Protein AF-A0A932MDH6-F1 (afdb_monomer_lite)

Structure (mmCIF, N/CA/C/O backbone):
data_AF-A0A932MDH6-F1
#
_entry.id   AF-A0A932MDH6-F1
#
loop_
_atom_site.group_PDB
_atom_site.id
_atom_site.type_symbol
_atom_site.label_atom_id
_atom_site.label_alt_id
_atom_site.label_comp_id
_atom_site.label_asym_id
_atom_site.label_entity_id
_atom_site.label_seq_id
_atom_site.pdbx_PDB_ins_code
_atom_site.Cartn_x
_atom_site.Cartn_y
_atom_site.Cartn_z
_atom_site.occupancy
_atom_site.B_iso_or_equiv
_atom_site.auth_seq_id
_atom_site.auth_comp_id
_atom_site.auth_asym_id
_atom_site.auth_atom_id
_atom_site.pdbx_PDB_model_num
ATOM 1 N N . LEU A 1 1 ? -1.569 -13.046 14.277 1.00 78.69 1 LEU A N 1
ATOM 2 C CA . LEU A 1 1 ? -2.308 -11.783 14.501 1.00 78.69 1 LEU A CA 1
ATOM 3 C C . LEU A 1 1 ? -3.794 -11.906 14.143 1.00 78.69 1 LEU A C 1
ATOM 5 O O . LEU A 1 1 ? -4.591 -11.739 15.048 1.00 78.69 1 LEU A O 1
ATOM 9 N N . ALA A 1 2 ? -4.183 -12.322 12.927 1.00 90.88 2 ALA A N 1
ATOM 10 C CA . ALA A 1 2 ? -5.606 -12.482 12.546 1.00 90.88 2 ALA A CA 1
ATOM 11 C C . ALA A 1 2 ? -6.438 -13.436 13.438 1.00 90.88 2 ALA A C 1
ATOM 13 O O . ALA A 1 2 ? -7.659 -13.398 13.425 1.00 90.88 2 ALA A O 1
ATOM 14 N N . ARG A 1 3 ? -5.778 -14.314 14.206 1.00 95.06 3 ARG A N 1
ATOM 15 C CA . ARG A 1 3 ? -6.412 -15.223 15.179 1.00 95.06 3 ARG A CA 1
ATOM 16 C C . ARG A 1 3 ? -6.636 -14.613 16.571 1.00 95.06 3 ARG A C 1
ATOM 18 O O . ARG A 1 3 ? -7.226 -15.272 17.413 1.00 95.06 3 ARG A O 1
ATOM 25 N N . ILE A 1 4 ? -6.099 -13.421 16.831 1.00 96.88 4 ILE A N 1
ATOM 26 C CA . ILE A 1 4 ? -6.096 -12.779 18.158 1.00 96.88 4 ILE A CA 1
ATOM 27 C C . ILE A 1 4 ? -7.109 -11.627 18.202 1.00 96.88 4 ILE A C 1
ATOM 29 O O . ILE A 1 4 ? -7.743 -11.408 19.226 1.00 96.88 4 ILE A O 1
ATOM 33 N N . CYS A 1 5 ? -7.290 -10.913 17.091 1.00 95.38 5 CYS A N 1
ATOM 34 C CA . CYS A 1 5 ? -8.257 -9.829 16.951 1.00 95.38 5 CYS A CA 1
ATOM 35 C C . CYS A 1 5 ? -8.751 -9.728 15.501 1.00 95.38 5 CYS A C 1
ATOM 37 O O . CYS A 1 5 ? -8.179 -10.347 14.598 1.00 95.38 5 CYS A O 1
ATOM 39 N N . ALA A 1 6 ? -9.804 -8.934 15.283 1.00 93.69 6 ALA A N 1
ATOM 40 C CA . ALA A 1 6 ? -10.276 -8.608 13.942 1.00 93.69 6 ALA A CA 1
ATOM 41 C C . ALA A 1 6 ? -9.158 -7.939 13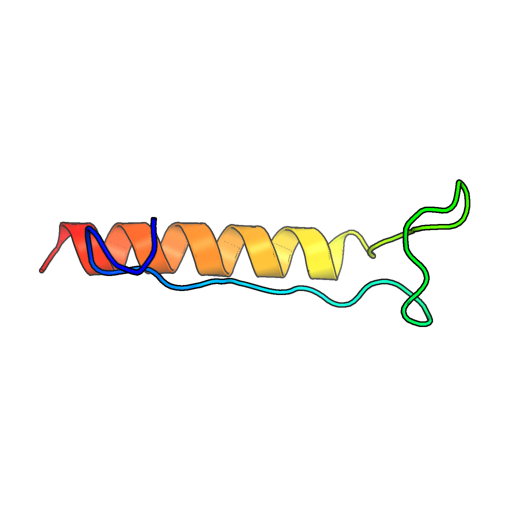.124 1.00 93.69 6 ALA A C 1
ATOM 43 O O . ALA A 1 6 ? -8.508 -7.001 13.584 1.00 93.69 6 ALA A O 1
ATOM 44 N N . MET A 1 7 ? -8.931 -8.435 11.907 1.00 95.88 7 MET A N 1
ATOM 45 C CA . MET A 1 7 ? -7.878 -7.963 11.008 1.00 95.88 7 MET A CA 1
ATOM 46 C C . MET A 1 7 ? -8.380 -7.957 9.564 1.00 95.88 7 MET A C 1
ATOM 48 O O . MET A 1 7 ? -9.034 -8.903 9.129 1.00 95.88 7 MET A O 1
ATOM 52 N N . GLY A 1 8 ? -7.985 -6.931 8.808 1.00 95.25 8 GLY A N 1
ATOM 53 C CA . GLY A 1 8 ? -8.060 -6.897 7.349 1.00 95.25 8 GLY A CA 1
ATOM 54 C C . GLY A 1 8 ? -6.719 -6.507 6.722 1.00 95.25 8 GLY A C 1
ATOM 55 O O . GLY A 1 8 ? -5.801 -6.070 7.416 1.00 95.25 8 GLY A O 1
ATOM 56 N N . MET A 1 9 ? -6.613 -6.666 5.404 1.00 97.94 9 MET A N 1
ATOM 57 C CA . MET A 1 9 ? -5.461 -6.229 4.609 1.00 97.94 9 MET A CA 1
ATOM 58 C C . MET A 1 9 ? -5.928 -5.314 3.477 1.00 97.94 9 MET A C 1
ATOM 60 O O . MET A 1 9 ? -7.045 -5.455 2.982 1.00 97.94 9 MET A O 1
ATOM 64 N N . ILE A 1 10 ? -5.051 -4.406 3.050 1.00 98.19 10 ILE A N 1
ATOM 65 C CA . ILE A 1 10 ? -5.249 -3.536 1.889 1.00 98.19 10 ILE A CA 1
ATOM 66 C C . ILE A 1 10 ? -4.077 -3.785 0.949 1.00 98.19 10 ILE A C 1
ATOM 68 O O . ILE A 1 10 ? -2.929 -3.563 1.331 1.00 98.19 10 ILE A O 1
ATOM 72 N N . PHE A 1 11 ? -4.362 -4.259 -0.261 1.00 98.31 11 PHE A N 1
ATOM 73 C CA . PHE A 1 11 ? -3.355 -4.453 -1.302 1.00 98.31 11 PHE A CA 1
ATOM 74 C C . PHE A 1 11 ? -3.486 -3.376 -2.375 1.00 98.31 11 PHE A C 1
ATOM 76 O O . PHE A 1 11 ? -4.588 -2.963 -2.731 1.00 98.31 11 PHE A O 1
ATOM 83 N N . VAL A 1 12 ? -2.338 -2.963 -2.903 1.00 98.62 12 VAL A N 1
ATOM 84 C CA . VAL A 1 12 ? -2.206 -2.069 -4.056 1.00 98.62 12 VAL A CA 1
ATOM 85 C C . VAL A 1 12 ? -1.412 -2.794 -5.145 1.00 98.62 12 VAL A C 1
ATOM 87 O O . VAL A 1 12 ? -0.611 -3.674 -4.819 1.00 98.62 12 VAL A O 1
ATOM 90 N N . PRO A 1 13 ? -1.630 -2.490 -6.432 1.00 98.38 13 PRO A N 1
ATOM 91 C CA . PRO A 1 13 ? -0.947 -3.195 -7.508 1.00 98.38 13 PRO A CA 1
ATOM 92 C C . PRO A 1 13 ? 0.530 -2.794 -7.608 1.00 98.38 13 PRO A C 1
ATOM 94 O O . PRO A 1 13 ? 0.858 -1.620 -7.761 1.00 98.38 13 PRO A O 1
ATOM 97 N N . SER A 1 14 ? 1.417 -3.786 -7.637 1.00 98.38 14 SER A N 1
ATOM 98 C CA . SER A 1 14 ? 2.795 -3.607 -8.106 1.00 98.38 14 SER A CA 1
ATOM 99 C C . SER A 1 14 ? 2.838 -3.724 -9.631 1.00 98.38 14 SER A C 1
ATOM 101 O O . SER A 1 14 ? 2.185 -4.591 -10.224 1.00 98.38 14 SER A O 1
ATOM 103 N N . VAL A 1 15 ? 3.616 -2.876 -10.302 1.00 98.44 15 VAL A N 1
ATOM 104 C CA . VAL A 1 15 ? 3.754 -2.889 -11.763 1.00 98.44 15 VAL A CA 1
ATOM 105 C C . VAL A 1 15 ? 4.272 -4.254 -12.217 1.00 98.44 15 VAL A C 1
ATOM 107 O O . VAL A 1 15 ? 5.312 -4.728 -11.766 1.00 98.44 15 VAL A O 1
ATOM 110 N N . LYS A 1 16 ? 3.515 -4.902 -13.115 1.00 98.12 16 LYS A N 1
ATOM 111 C CA . LYS A 1 16 ? 3.759 -6.274 -13.604 1.00 98.12 16 LYS A CA 1
ATOM 112 C C . LYS A 1 16 ? 3.778 -7.354 -12.506 1.00 98.12 16 LYS A C 1
ATOM 114 O O . LYS A 1 16 ? 4.228 -8.463 -12.772 1.00 98.12 16 LYS A O 1
ATOM 119 N N . GLY A 1 17 ? 3.306 -7.052 -11.295 1.00 98.00 17 GLY A N 1
ATOM 120 C CA . GLY A 1 17 ? 3.341 -7.980 -10.161 1.00 98.00 17 GLY A CA 1
ATOM 121 C C . GLY A 1 17 ? 4.755 -8.344 -9.694 1.00 98.00 17 GLY A C 1
ATOM 122 O O . GLY A 1 17 ? 4.929 -9.374 -9.050 1.00 98.00 17 GLY A O 1
ATOM 123 N N . ILE A 1 18 ? 5.769 -7.541 -10.039 1.00 98.50 18 ILE A N 1
ATOM 124 C CA . ILE A 1 18 ? 7.148 -7.776 -9.599 1.00 98.50 18 ILE A CA 1
ATOM 125 C C . ILE A 1 18 ? 7.237 -7.489 -8.102 1.00 98.50 18 ILE A C 1
ATOM 127 O O . ILE A 1 18 ? 6.806 -6.427 -7.657 1.00 98.50 18 ILE A O 1
ATOM 131 N N . SER A 1 19 ? 7.838 -8.413 -7.353 1.00 97.81 19 SER A N 1
ATOM 132 C CA . SER A 1 19 ? 8.200 -8.216 -5.952 1.00 97.81 19 SER A CA 1
ATOM 133 C C . SER A 1 19 ? 9.533 -8.904 -5.620 1.00 97.81 19 SER A C 1
ATOM 135 O O . SER A 1 19 ? 10.034 -9.683 -6.435 1.00 97.81 19 SER A O 1
ATOM 137 N N . HIS A 1 20 ? 10.136 -8.603 -4.464 1.00 97.88 20 HIS A N 1
ATOM 138 C CA . HIS A 1 20 ? 11.448 -9.116 -4.031 1.00 97.88 20 HIS A CA 1
ATOM 139 C C . HIS A 1 20 ? 12.567 -8.835 -5.048 1.00 97.88 20 HIS A C 1
ATOM 141 O O . HIS A 1 20 ? 13.464 -9.646 -5.275 1.00 97.88 20 HIS A O 1
ATOM 147 N N . SER A 1 21 ? 12.507 -7.668 -5.686 1.00 98.25 21 SER A N 1
ATOM 148 C CA . SER A 1 21 ? 13.423 -7.267 -6.749 1.00 98.25 21 SER A CA 1
ATOM 149 C C . SER A 1 21 ? 13.698 -5.767 -6.673 1.00 98.25 21 SER A C 1
ATOM 151 O O . SER A 1 21 ? 12.776 -5.014 -6.372 1.00 98.25 21 SER A O 1
ATOM 153 N N . PRO A 1 22 ? 14.902 -5.284 -7.033 1.00 98.12 22 PRO A N 1
ATOM 154 C CA . PRO A 1 22 ? 15.150 -3.849 -7.204 1.00 98.12 22 PRO A CA 1
ATOM 155 C C . PRO A 1 22 ? 14.250 -3.180 -8.256 1.00 98.12 22 PRO A C 1
ATOM 157 O O . PRO A 1 22 ? 14.138 -1.960 -8.278 1.00 98.12 22 PRO A O 1
ATOM 160 N N . ALA A 1 23 ? 13.628 -3.972 -9.137 1.00 98.19 23 ALA A N 1
ATOM 161 C CA . ALA A 1 23 ? 12.652 -3.502 -10.116 1.00 98.19 23 ALA A CA 1
ATOM 162 C C . ALA A 1 23 ? 11.207 -3.458 -9.576 1.00 98.19 23 ALA A C 1
ATOM 164 O O . ALA A 1 23 ? 10.293 -3.126 -10.331 1.00 98.19 23 ALA A O 1
ATOM 165 N N . GLU A 1 24 ? 10.977 -3.825 -8.309 1.00 98.62 24 GLU A N 1
ATOM 166 C CA . GLU A 1 24 ? 9.676 -3.685 -7.654 1.00 98.62 24 GLU A CA 1
ATOM 167 C C . GLU A 1 24 ? 9.275 -2.207 -7.615 1.00 98.62 24 GLU A C 1
ATOM 169 O O . GLU A 1 24 ? 10.020 -1.348 -7.142 1.00 98.62 24 GLU A O 1
ATOM 174 N N . PHE A 1 25 ? 8.090 -1.910 -8.143 1.00 98.62 25 PHE A N 1
ATOM 175 C CA . PHE A 1 25 ? 7.595 -0.546 -8.236 1.00 98.62 25 PHE A CA 1
ATOM 176 C C . PHE A 1 25 ? 6.073 -0.514 -8.152 1.00 98.62 25 PHE A C 1
ATOM 178 O O . PHE A 1 25 ? 5.383 -1.259 -8.849 1.00 98.62 25 PHE A O 1
ATOM 185 N N . THR A 1 26 ? 5.557 0.407 -7.346 1.00 98.69 26 THR A N 1
ATOM 186 C CA . THR A 1 26 ? 4.133 0.731 -7.234 1.00 98.69 26 THR A CA 1
ATOM 187 C C . THR A 1 26 ? 3.964 2.180 -7.659 1.00 98.69 26 THR A C 1
ATOM 189 O O . THR A 1 26 ? 4.726 3.046 -7.225 1.00 98.69 26 THR A O 1
ATOM 192 N N . ARG A 1 27 ? 2.990 2.457 -8.530 1.00 98.69 27 ARG A N 1
ATOM 193 C CA . ARG A 1 27 ? 2.808 3.811 -9.065 1.00 98.69 27 ARG A CA 1
ATOM 194 C C . ARG A 1 27 ? 2.337 4.768 -7.958 1.00 98.69 27 ARG A C 1
ATOM 196 O O . ARG A 1 27 ? 1.584 4.336 -7.082 1.00 98.69 27 ARG A O 1
ATOM 203 N N . PRO A 1 28 ? 2.740 6.053 -7.968 1.00 98.69 28 PRO A N 1
ATOM 204 C CA . PRO A 1 28 ? 2.367 7.003 -6.916 1.00 98.69 28 PRO A CA 1
ATOM 205 C C . PRO A 1 28 ? 0.854 7.115 -6.669 1.00 98.69 28 PRO A C 1
ATOM 207 O O . PRO A 1 28 ? 0.426 7.262 -5.521 1.00 98.69 28 PRO A O 1
ATOM 210 N N . GLU A 1 29 ? 0.034 6.998 -7.717 1.00 98.75 29 GLU A N 1
ATOM 211 C CA . GLU A 1 29 ? -1.426 6.989 -7.602 1.00 98.75 29 GLU A CA 1
ATOM 212 C C . GLU A 1 29 ? -1.943 5.768 -6.830 1.00 98.75 29 GLU A C 1
ATOM 214 O O . GLU A 1 29 ? -2.822 5.901 -5.981 1.00 98.75 29 GLU A O 1
ATOM 219 N N . ASP A 1 30 ? -1.349 4.595 -7.055 1.00 98.81 30 ASP A N 1
ATOM 220 C CA . ASP A 1 30 ? -1.725 3.350 -6.390 1.00 98.81 30 ASP A CA 1
ATOM 221 C C . ASP A 1 30 ? -1.327 3.394 -4.902 1.00 98.81 30 ASP A C 1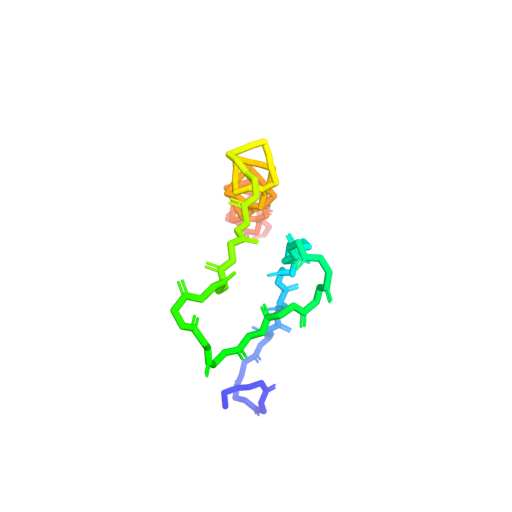
ATOM 223 O O . ASP A 1 30 ? -2.116 3.001 -4.040 1.00 98.81 30 ASP A O 1
ATOM 227 N N . VAL A 1 31 ? -0.159 3.972 -4.577 1.00 98.75 31 VAL A N 1
ATOM 228 C CA . VAL A 1 31 ? 0.2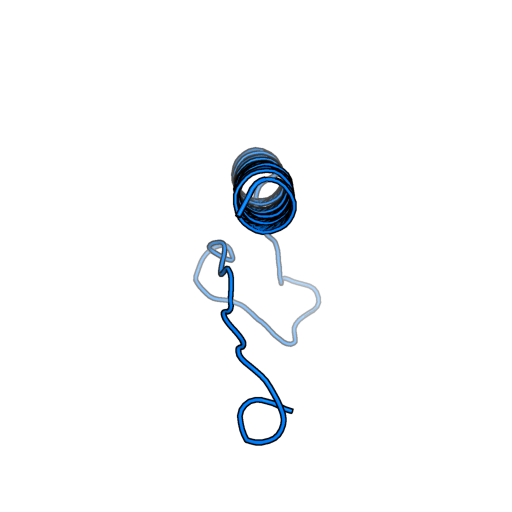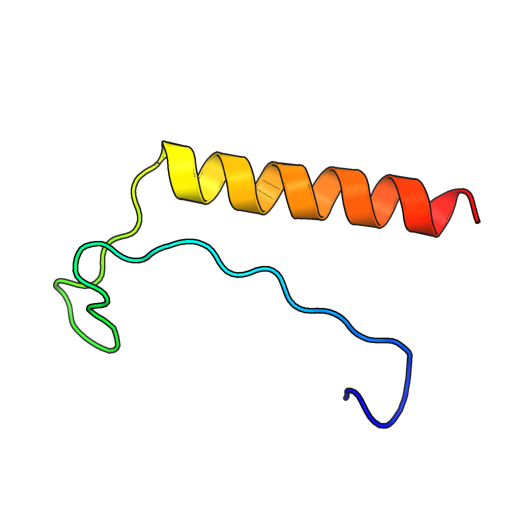71 4.222 -3.185 1.00 98.75 31 VAL A CA 1
ATOM 229 C C . VAL A 1 31 ? -0.699 5.169 -2.475 1.00 98.75 31 VAL A C 1
ATOM 231 O O . VAL A 1 31 ? -1.160 4.875 -1.371 1.00 98.75 31 VAL A O 1
ATOM 234 N N . THR A 1 32 ? -1.042 6.288 -3.118 1.00 98.81 32 THR A N 1
ATOM 235 C CA . THR A 1 32 ? -1.972 7.288 -2.567 1.00 98.81 32 THR A CA 1
ATOM 236 C C . THR A 1 32 ? -3.350 6.682 -2.316 1.00 98.81 32 THR A C 1
ATOM 238 O O . THR A 1 32 ? -3.938 6.883 -1.253 1.00 98.81 32 THR A O 1
ATOM 241 N N . ASN A 1 33 ? -3.851 5.882 -3.257 1.00 98.81 33 ASN A N 1
ATOM 242 C CA . ASN A 1 33 ? -5.127 5.190 -3.115 1.00 98.81 33 ASN A CA 1
ATOM 243 C C . ASN A 1 33 ? -5.109 4.207 -1.937 1.00 98.81 33 ASN A C 1
ATOM 245 O O . ASN A 1 33 ? -6.032 4.228 -1.123 1.00 98.81 33 ASN A O 1
ATOM 249 N N . GLY A 1 34 ? -4.050 3.405 -1.789 1.00 98.75 34 GLY A N 1
ATOM 250 C CA . GLY A 1 34 ? -3.895 2.496 -0.649 1.00 98.75 34 GLY A CA 1
ATOM 251 C C . GLY A 1 34 ? -3.896 3.226 0.696 1.00 98.75 34 GLY A C 1
ATOM 252 O O . GLY A 1 34 ? -4.606 2.824 1.620 1.00 98.75 34 GLY A O 1
ATOM 253 N N . ALA A 1 35 ? -3.167 4.340 0.787 1.00 98.75 35 ALA A N 1
ATOM 254 C CA . ALA A 1 35 ? -3.123 5.171 1.989 1.00 98.75 35 ALA A CA 1
ATOM 255 C C . ALA A 1 35 ? -4.488 5.804 2.314 1.00 98.75 35 ALA A C 1
ATOM 257 O O . ALA A 1 35 ? -4.910 5.797 3.470 1.00 98.75 35 ALA A O 1
ATOM 258 N N . ASN A 1 36 ? -5.219 6.288 1.306 1.00 98.88 36 ASN A N 1
ATOM 259 C CA . ASN A 1 36 ? -6.565 6.834 1.492 1.00 98.88 36 ASN A CA 1
ATOM 260 C C . ASN A 1 36 ? -7.562 5.769 1.967 1.00 98.88 36 ASN A C 1
ATOM 26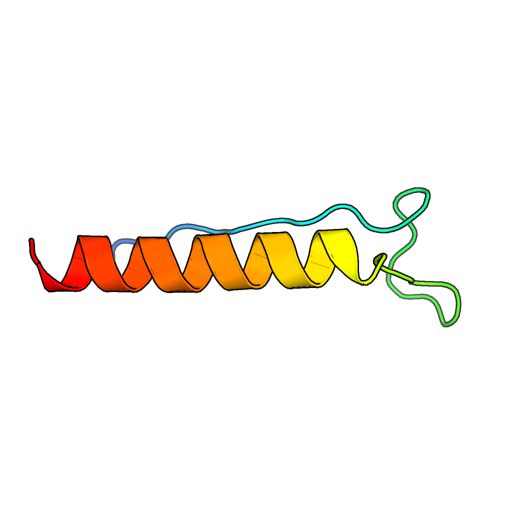2 O O . ASN A 1 36 ? -8.370 6.043 2.856 1.00 98.88 36 ASN A O 1
ATOM 266 N N . VAL A 1 37 ? -7.497 4.546 1.427 1.00 98.75 37 VAL A N 1
ATOM 267 C CA . VAL A 1 37 ? -8.331 3.431 1.904 1.00 98.75 37 VAL A CA 1
ATOM 268 C C . VAL A 1 37 ? -8.015 3.116 3.363 1.00 98.75 37 VAL A C 1
ATOM 270 O O . VAL A 1 37 ? -8.946 2.941 4.150 1.00 98.75 37 VAL A O 1
ATOM 273 N N . LEU A 1 38 ? -6.735 3.094 3.750 1.00 98.62 38 LEU A N 1
ATOM 274 C CA . LEU A 1 38 ? -6.333 2.892 5.142 1.00 98.62 38 LEU A CA 1
ATOM 275 C C . LEU A 1 38 ? -6.899 3.990 6.050 1.00 98.62 38 LEU A C 1
ATOM 277 O O . LEU A 1 38 ? -7.574 3.671 7.027 1.00 98.62 38 LEU A O 1
ATOM 281 N N . LEU A 1 39 ? -6.693 5.262 5.69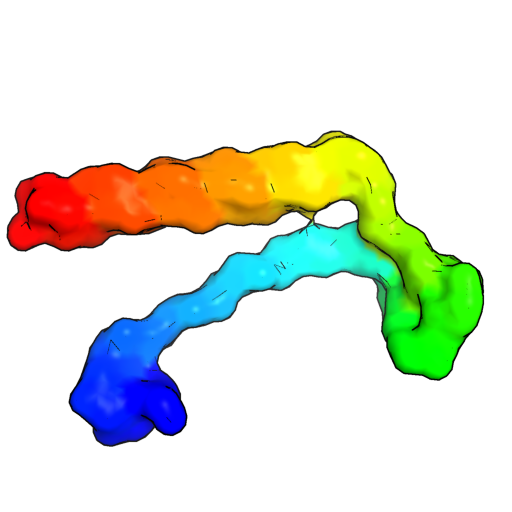4 1.00 98.62 39 LEU A N 1
ATOM 282 C CA . LEU A 1 39 ? -7.188 6.416 6.448 1.00 98.62 39 LEU A CA 1
ATOM 283 C C . LEU A 1 39 ? -8.701 6.329 6.683 1.00 98.62 39 LEU A C 1
ATOM 285 O O . LEU A 1 39 ? -9.163 6.386 7.819 1.00 98.62 39 LEU A O 1
ATOM 289 N N . GLN A 1 40 ? -9.476 6.143 5.615 1.00 98.56 40 GLN A N 1
ATOM 290 C CA . GLN A 1 40 ? -10.936 6.072 5.704 1.00 98.56 40 GLN A CA 1
ATOM 291 C C . GLN A 1 40 ? -11.415 4.827 6.459 1.00 98.56 40 GLN A C 1
ATOM 293 O O . GLN A 1 40 ? -12.464 4.849 7.096 1.00 98.56 40 GLN A O 1
ATOM 298 N N . THR A 1 41 ? -10.667 3.725 6.400 1.00 97.94 41 THR A N 1
ATOM 299 C CA . THR A 1 41 ? -10.990 2.514 7.164 1.00 97.94 41 THR A CA 1
ATOM 300 C C . THR A 1 41 ? -10.813 2.750 8.656 1.00 97.94 41 THR A C 1
ATOM 302 O O . THR A 1 41 ? -11.724 2.438 9.412 1.00 97.94 41 THR A O 1
ATOM 305 N N . VAL A 1 42 ? -9.701 3.359 9.074 1.00 97.56 42 VAL A N 1
ATOM 306 C CA . VAL A 1 42 ? -9.464 3.686 10.488 1.00 97.56 42 VAL A CA 1
ATOM 307 C C . VAL A 1 42 ? -10.519 4.661 11.009 1.00 97.56 42 VAL A C 1
ATOM 309 O O . VAL A 1 42 ? -11.119 4.381 12.038 1.00 97.56 42 VAL A O 1
ATOM 312 N N . LEU A 1 43 ? -10.821 5.738 10.273 1.00 98.25 43 LEU A N 1
ATOM 313 C CA . LEU A 1 43 ? -11.855 6.703 10.676 1.00 98.25 43 LEU A CA 1
ATOM 314 C C . LEU A 1 43 ? -13.236 6.055 10.849 1.00 98.25 43 LEU A C 1
ATOM 316 O O . LEU A 1 43 ? -13.956 6.384 11.784 1.00 98.25 43 LEU A O 1
ATOM 320 N N . ARG A 1 44 ? -13.606 5.116 9.969 1.00 97.12 44 ARG A N 1
ATOM 321 C CA . ARG A 1 44 ? -14.875 4.382 10.096 1.00 97.12 44 ARG A CA 1
ATOM 322 C C . ARG A 1 44 ? -14.894 3.419 11.278 1.00 97.12 44 ARG A C 1
ATOM 324 O O . ARG A 1 44 ? -15.950 3.237 11.865 1.00 97.12 44 ARG A O 1
ATOM 331 N N . LEU A 1 45 ? -13.765 2.786 11.593 1.00 96.06 45 LEU A N 1
ATOM 332 C CA . LEU A 1 45 ? -13.661 1.866 12.728 1.00 96.06 45 LEU A CA 1
ATOM 333 C C . LEU A 1 45 ? -13.635 2.599 14.074 1.00 96.06 45 LEU A C 1
ATOM 335 O O . LEU A 1 45 ? -14.111 2.046 15.054 1.00 96.06 45 LEU A O 1
ATOM 339 N N . ASP A 1 46 ? -13.098 3.819 14.119 1.00 96.88 46 ASP A N 1
ATOM 340 C CA . ASP A 1 46 ? -13.064 4.661 15.324 1.00 96.88 46 ASP A CA 1
ATOM 341 C C . ASP A 1 46 ? -14.452 5.196 15.719 1.00 96.88 46 ASP A C 1
ATOM 343 O O . ASP A 1 46 ? -14.742 5.391 16.893 1.00 96.88 46 ASP A O 1
ATOM 347 N N . GLN A 1 47 ? -15.336 5.398 14.739 1.00 92.06 47 GLN A N 1
ATOM 348 C CA . GLN A 1 47 ? -16.710 5.863 14.961 1.00 92.06 47 GLN A CA 1
ATOM 349 C C . GLN A 1 47 ? -17.710 4.745 15.319 1.00 92.06 47 GLN A C 1
ATOM 351 O O . GLN A 1 47 ? -18.898 5.040 15.471 1.00 92.06 47 GLN A O 1
ATOM 356 N N . ALA A 1 48 ? -17.263 3.487 15.386 1.00 63.72 48 ALA A N 1
ATOM 357 C CA . ALA A 1 48 ? -18.108 2.302 15.561 1.00 63.72 48 ALA A CA 1
ATOM 358 C C . ALA A 1 48 ? -18.246 1.848 17.023 1.00 63.72 48 ALA A C 1
ATOM 360 O O . ALA A 1 48 ? -17.296 2.042 17.812 1.00 63.72 48 ALA A O 1
#

Foldseek 3Di:
DVVPDPDDDFDFDWVVNDDPDPNTDGDPVSVVVSVVVVVVVVVVVVVD

Sequence (48 aa):
LARICAMGMIFVPSVKGISHSPAEFTRPEDVTNGANVLLQTVLRLDQA

pLDDT: mean 96.51, std 5.76, range [63.72, 98.88]

Radius of gyration: 13.88 Å; chains: 1; bounding box: 33×22×32 Å

Secondary structure (DSSP, 8-state):
-TTTS-------PPGGG--SSTT----HHHHHHHHHHHHHHHHHHHT-